Protein AF-A0A847KIH3-F1 (afdb_monomer)

Radius of gyration: 22.77 Å; Cα contacts (8 Å, |Δi|>4): 62; chains: 1; bounding box: 33×33×87 Å

pLDDT: mean 81.12, std 15.45, range [47.38, 96.12]

Secondary structure (DSSP, 8-state):
--------------TT-TTHHHHHHH-TTTHHHHHHHHHHHHHHHHHHHHHH---HHHHHHHHHHHHTT---SSS---SHHHHHHHHHHHHHHHHHHHHHHHHHHHHHHHTT--

Structure (mmCIF, N/CA/C/O backbone):
data_AF-A0A847KIH3-F1
#
_entry.id   AF-A0A847KIH3-F1
#
loop_
_atom_site.group_PDB
_atom_site.id
_atom_site.type_symbol
_atom_site.label_atom_id
_atom_site.label_alt_id
_atom_site.label_comp_id
_atom_site.label_asym_id
_atom_site.label_entity_id
_atom_site.label_seq_id
_atom_site.pdbx_PDB_ins_code
_atom_site.Cartn_x
_atom_site.Cartn_y
_atom_site.Cartn_z
_atom_site.occupancy
_atom_site.B_iso_or_equiv
_atom_site.auth_seq_id
_atom_site.auth_comp_id
_atom_site.auth_asym_id
_atom_site.auth_atom_id
_atom_site.pdbx_PDB_model_num
ATOM 1 N N . MET A 1 1 ? 10.500 23.845 -68.068 1.00 47.38 1 MET A N 1
ATOM 2 C CA . MET A 1 1 ? 11.289 22.623 -67.798 1.00 47.38 1 MET A CA 1
ATOM 3 C C . MET A 1 1 ? 12.354 23.032 -66.785 1.00 47.38 1 MET A C 1
ATOM 5 O O . MET A 1 1 ? 13.137 23.892 -67.136 1.00 47.38 1 MET A O 1
ATOM 9 N N . THR A 1 2 ? 12.401 22.653 -65.510 1.00 56.56 2 THR A N 1
ATOM 10 C CA . THR A 1 2 ? 11.742 21.626 -64.689 1.00 56.56 2 THR A CA 1
ATOM 11 C C . THR A 1 2 ? 11.864 22.085 -63.228 1.00 56.56 2 THR A C 1
ATOM 13 O O . THR A 1 2 ? 12.970 22.379 -62.787 1.00 56.56 2 THR A O 1
ATOM 16 N N . ASN A 1 3 ? 10.755 22.157 -62.489 1.00 55.97 3 ASN A N 1
ATOM 17 C CA . ASN A 1 3 ? 10.773 22.285 -61.030 1.00 55.97 3 ASN A CA 1
A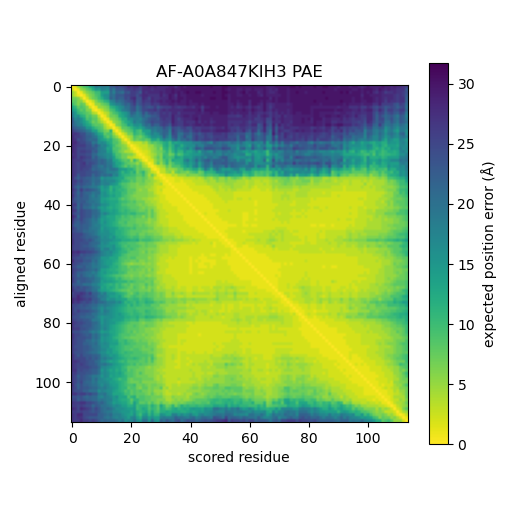TOM 18 C C . ASN A 1 3 ? 11.078 20.892 -60.450 1.00 55.97 3 ASN A C 1
ATOM 20 O O . ASN A 1 3 ? 10.246 20.000 -60.639 1.00 55.97 3 ASN A O 1
ATOM 24 N N . PRO A 1 4 ? 12.231 20.651 -59.799 1.00 57.25 4 PRO A N 1
ATOM 25 C CA . PRO A 1 4 ? 12.435 19.420 -59.071 1.00 57.25 4 PRO A CA 1
ATOM 26 C C . PRO A 1 4 ? 11.782 19.598 -57.704 1.00 57.25 4 PRO A C 1
ATOM 28 O O . PRO A 1 4 ? 12.327 20.224 -56.796 1.00 57.25 4 PRO A O 1
ATOM 31 N N . SER A 1 5 ? 10.591 19.025 -57.580 1.00 62.41 5 SER A N 1
ATOM 32 C CA . SER A 1 5 ? 9.958 18.686 -56.315 1.00 62.41 5 SER A CA 1
ATOM 33 C C . SER A 1 5 ? 10.925 17.854 -55.469 1.00 62.41 5 SER A C 1
ATOM 35 O O . SER A 1 5 ? 10.943 16.624 -55.550 1.00 62.41 5 SER A O 1
ATOM 37 N N . ALA A 1 6 ? 11.739 18.523 -54.657 1.00 63.31 6 ALA A N 1
ATOM 38 C CA . ALA A 1 6 ? 12.417 17.900 -53.537 1.00 63.31 6 ALA A CA 1
ATOM 39 C C . ALA A 1 6 ? 11.327 17.553 -52.521 1.00 63.31 6 ALA A C 1
ATOM 41 O O . ALA A 1 6 ? 10.882 18.392 -51.738 1.00 63.31 6 ALA A O 1
ATOM 42 N N . GLY A 1 7 ? 10.819 16.325 -52.628 1.00 58.84 7 GLY A N 1
ATOM 43 C CA . GLY A 1 7 ? 9.879 15.763 -51.678 1.00 58.84 7 GLY A CA 1
ATOM 44 C C . GLY A 1 7 ? 10.468 15.888 -50.284 1.00 58.84 7 GLY A C 1
ATOM 45 O O . GLY A 1 7 ? 11.464 15.243 -49.963 1.00 58.84 7 GLY A O 1
ATOM 46 N N . VAL A 1 8 ? 9.855 16.741 -49.466 1.00 66.44 8 VAL A N 1
ATOM 47 C CA . VAL A 1 8 ? 10.067 16.740 -48.022 1.00 66.44 8 VAL A CA 1
ATOM 48 C C . VAL A 1 8 ? 9.809 15.304 -47.569 1.00 66.44 8 VAL A C 1
ATOM 50 O O . VAL A 1 8 ? 8.702 14.803 -47.804 1.00 66.44 8 VAL A O 1
ATOM 53 N N . PRO A 1 9 ? 10.784 14.597 -46.972 1.00 52.59 9 PRO A N 1
ATOM 54 C CA . PRO A 1 9 ? 10.504 13.277 -46.448 1.00 52.59 9 PRO A CA 1
ATOM 55 C C . PRO A 1 9 ? 9.422 13.448 -45.385 1.00 52.59 9 PRO A C 1
ATOM 57 O O . PRO A 1 9 ? 9.604 14.162 -44.398 1.00 52.59 9 PRO A O 1
ATOM 60 N N . ALA A 1 10 ? 8.266 12.826 -45.621 1.00 61.25 10 ALA A N 1
ATOM 61 C CA . ALA A 1 10 ? 7.200 12.731 -44.645 1.00 61.25 10 ALA A CA 1
ATOM 62 C C . ALA A 1 10 ? 7.747 11.935 -43.459 1.00 61.25 10 ALA A C 1
ATOM 64 O O . ALA A 1 10 ? 7.719 10.704 -43.437 1.00 61.25 10 ALA A O 1
ATOM 65 N N . GLN A 1 11 ? 8.306 12.660 -42.494 1.00 64.81 11 GLN A N 1
ATOM 66 C CA . GLN A 1 11 ? 8.753 12.139 -41.220 1.00 64.81 11 GLN A CA 1
ATOM 67 C C . GLN A 1 11 ? 7.522 11.545 -40.538 1.00 64.81 11 GLN A C 1
ATOM 69 O O . GLN A 1 11 ? 6.726 12.257 -39.922 1.00 64.81 11 G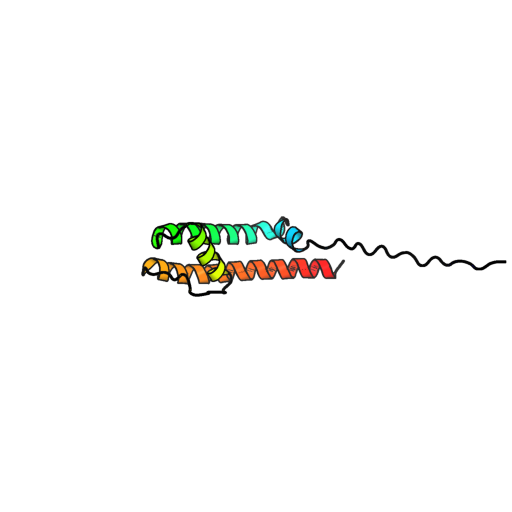LN A O 1
ATOM 74 N N . ARG A 1 12 ? 7.331 10.231 -40.713 1.00 58.44 12 ARG A N 1
ATOM 75 C CA . ARG A 1 12 ? 6.313 9.433 -40.030 1.00 58.44 12 ARG A CA 1
ATOM 76 C C . ARG A 1 12 ? 6.621 9.481 -38.541 1.00 58.44 12 ARG A C 1
ATOM 78 O O . ARG A 1 12 ? 7.295 8.616 -37.992 1.00 58.44 12 ARG A O 1
ATOM 85 N N . ARG A 1 13 ? 6.131 10.525 -37.878 1.00 55.59 13 ARG A N 1
ATOM 86 C CA . ARG A 1 13 ? 6.006 10.572 -36.427 1.00 55.59 13 ARG A CA 1
ATOM 87 C C . ARG A 1 13 ? 5.113 9.396 -36.053 1.00 55.59 13 ARG A C 1
ATOM 89 O O . ARG A 1 13 ? 3.917 9.462 -36.305 1.00 55.59 13 ARG A O 1
ATOM 96 N N . HIS A 1 14 ? 5.683 8.313 -35.524 1.00 54.03 14 HIS A N 1
ATOM 97 C CA . HIS A 1 14 ? 4.897 7.236 -34.926 1.00 54.03 14 HIS A CA 1
ATOM 98 C C . HIS A 1 14 ? 4.136 7.835 -33.729 1.00 54.03 14 HIS A C 1
ATOM 100 O O . HIS A 1 14 ? 4.751 8.095 -32.694 1.00 54.03 14 HIS A O 1
ATOM 106 N N . PRO A 1 15 ? 2.814 8.079 -33.824 1.00 52.31 15 PRO A N 1
ATOM 107 C CA . PRO A 1 15 ? 2.063 8.794 -32.791 1.00 52.31 15 PRO A CA 1
ATOM 108 C C . PRO A 1 15 ? 1.681 7.888 -31.606 1.00 52.31 15 PRO A C 1
ATOM 110 O O . PRO A 1 15 ? 0.976 8.312 -30.694 1.00 52.31 15 PRO A O 1
ATOM 113 N N . LEU A 1 16 ? 2.121 6.624 -31.620 1.00 58.09 16 LEU A N 1
ATOM 114 C CA . LEU A 1 16 ? 1.586 5.545 -30.788 1.00 58.09 16 LEU A CA 1
ATOM 115 C C . LEU A 1 16 ? 2.596 4.981 -29.776 1.00 58.09 16 LEU A C 1
ATOM 117 O O . LEU A 1 16 ? 2.444 3.859 -29.312 1.00 58.09 16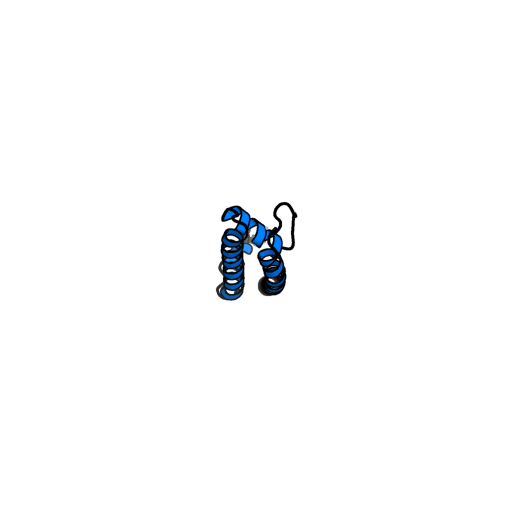 LEU A O 1
ATOM 121 N N . ARG A 1 17 ? 3.578 5.780 -29.339 1.00 54.34 17 ARG A N 1
ATOM 122 C CA . ARG A 1 17 ? 4.438 5.502 -28.162 1.00 54.34 17 ARG A CA 1
ATOM 123 C C . ARG A 1 17 ? 3.670 5.646 -26.824 1.00 54.34 17 ARG A C 1
ATOM 125 O O . ARG A 1 17 ? 4.214 6.082 -25.814 1.00 54.34 17 ARG A O 1
ATOM 132 N N . ARG A 1 18 ? 2.356 5.390 -26.827 1.00 55.59 18 ARG A N 1
ATOM 133 C CA . ARG A 1 18 ? 1.404 5.953 -25.853 1.00 55.59 18 ARG A CA 1
ATOM 134 C C . ARG A 1 18 ? 1.097 5.069 -24.645 1.00 55.59 18 ARG A C 1
ATOM 136 O O . ARG A 1 18 ? 0.271 5.464 -23.833 1.00 55.59 18 ARG A O 1
ATOM 143 N N . LEU A 1 19 ? 1.762 3.929 -24.472 1.00 61.44 19 LEU A N 1
ATOM 144 C CA . LEU A 1 19 ? 1.558 3.095 -23.284 1.00 61.44 19 LEU A CA 1
ATOM 145 C C . LEU A 1 19 ? 2.861 2.647 -22.615 1.00 61.44 19 LEU A C 1
ATOM 147 O O . LEU A 1 19 ? 3.018 1.515 -22.181 1.00 61.44 19 LEU A O 1
ATOM 151 N N . PHE A 1 20 ? 3.747 3.621 -22.418 1.00 60.09 20 PHE A N 1
ATOM 152 C CA . PHE A 1 20 ? 4.952 3.536 -21.587 1.00 60.09 20 PHE A CA 1
ATOM 153 C C . PHE A 1 20 ? 4.695 2.921 -20.189 1.00 60.09 20 PHE A C 1
ATOM 155 O O . PHE A 1 20 ? 5.536 2.223 -19.637 1.00 60.09 20 PHE A O 1
ATOM 162 N N . LEU A 1 21 ? 3.499 3.148 -19.625 1.00 59.84 21 LEU A N 1
ATOM 163 C CA . LEU A 1 21 ? 3.039 2.543 -18.368 1.00 59.84 21 LEU A CA 1
ATOM 164 C C . LEU A 1 21 ? 2.819 1.024 -18.471 1.00 59.84 21 LEU A C 1
ATOM 166 O O . LEU A 1 21 ? 3.149 0.312 -17.527 1.00 59.84 21 LEU A O 1
ATOM 170 N N . LEU A 1 22 ? 2.292 0.519 -19.595 1.00 56.12 22 LEU A N 1
ATOM 171 C CA . LEU A 1 22 ? 2.141 -0.926 -19.795 1.00 56.12 22 LEU A CA 1
ATOM 172 C C . LEU A 1 22 ? 3.465 -1.607 -20.115 1.00 56.12 22 LEU A C 1
ATOM 174 O O . LEU A 1 22 ? 3.613 -2.761 -19.734 1.00 56.12 22 LEU A O 1
ATOM 178 N N . ASP A 1 23 ? 4.422 -0.917 -20.737 1.00 60.12 23 ASP A N 1
ATOM 179 C CA . ASP A 1 23 ? 5.769 -1.466 -20.915 1.00 60.12 23 ASP A CA 1
ATOM 180 C C . ASP A 1 23 ? 6.461 -1.651 -19.557 1.00 60.12 23 ASP A C 1
ATOM 182 O O . ASP A 1 23 ? 6.959 -2.735 -19.284 1.00 60.12 23 ASP A O 1
ATOM 186 N N . VAL A 1 24 ? 6.358 -0.683 -18.634 1.00 59.72 24 VAL A N 1
ATOM 187 C CA . VAL A 1 24 ? 6.863 -0.816 -17.247 1.00 59.72 24 VAL A CA 1
ATOM 188 C C . VAL A 1 24 ? 6.157 -1.937 -16.470 1.00 59.72 24 VAL A C 1
ATOM 190 O O . VAL A 1 24 ? 6.806 -2.664 -15.718 1.00 59.72 24 VAL A O 1
ATOM 193 N N . LEU A 1 25 ? 4.840 -2.100 -16.647 1.00 63.88 25 LEU A N 1
ATOM 194 C CA . LEU A 1 25 ? 4.051 -3.183 -16.036 1.00 63.88 25 LEU A CA 1
ATOM 195 C C . LEU A 1 25 ? 4.314 -4.563 -16.672 1.00 63.88 25 LEU A C 1
ATOM 197 O O . LEU A 1 25 ? 4.056 -5.582 -16.033 1.00 63.88 25 LEU A O 1
ATOM 201 N N . ARG A 1 26 ? 4.793 -4.617 -17.922 1.00 64.56 26 ARG A N 1
ATOM 202 C CA . ARG A 1 26 ? 5.016 -5.854 -18.693 1.00 64.56 26 ARG A CA 1
ATOM 203 C C . ARG A 1 26 ? 6.488 -6.269 -18.767 1.00 64.56 26 ARG A C 1
ATOM 205 O O . ARG A 1 26 ? 6.763 -7.405 -19.166 1.00 64.56 26 ARG A O 1
ATOM 212 N N . ASP A 1 27 ? 7.409 -5.404 -18.356 1.00 64.19 27 ASP A N 1
ATOM 213 C CA . ASP A 1 27 ? 8.841 -5.669 -18.416 1.00 64.19 27 ASP A CA 1
ATOM 214 C C . ASP A 1 27 ? 9.262 -6.831 -17.503 1.00 64.19 27 ASP A C 1
ATOM 216 O O . ASP A 1 27 ? 8.756 -7.015 -16.393 1.00 64.19 27 ASP A O 1
ATOM 220 N N . ARG A 1 28 ? 10.199 -7.664 -17.965 1.00 61.09 28 ARG A N 1
ATOM 221 C CA . ARG A 1 28 ? 10.666 -8.843 -17.206 1.00 61.09 28 ARG A CA 1
ATOM 222 C C . ARG A 1 28 ? 11.590 -8.441 -16.053 1.00 61.09 28 ARG A C 1
ATOM 224 O O .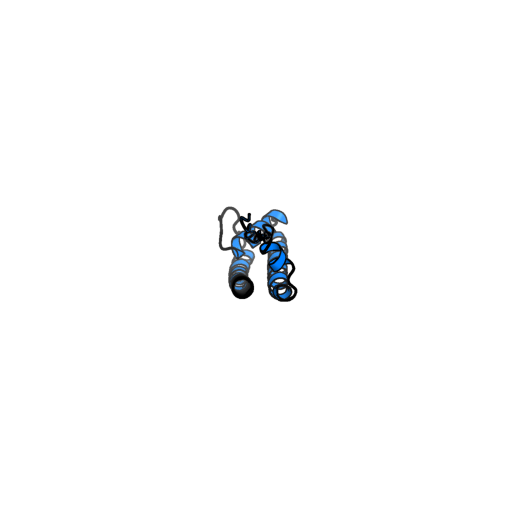 ARG A 1 28 ? 11.639 -9.139 -15.044 1.00 61.09 28 ARG A O 1
ATOM 231 N N . GLU A 1 29 ? 12.249 -7.300 -16.207 1.00 69.44 29 GLU A N 1
ATOM 232 C CA . GLU A 1 29 ? 13.157 -6.653 -15.255 1.00 69.44 29 GLU A CA 1
ATOM 233 C C . GLU A 1 29 ? 12.432 -5.941 -14.098 1.00 69.44 29 GLU A C 1
ATOM 235 O O . GLU A 1 29 ? 12.991 -5.796 -13.011 1.00 69.44 29 GLU A O 1
ATOM 240 N N . SER A 1 30 ? 11.182 -5.501 -14.291 1.00 68.06 30 SER A N 1
ATOM 241 C CA . SER A 1 30 ? 10.380 -4.840 -13.246 1.00 68.06 30 SER A CA 1
ATOM 242 C C . SER A 1 30 ? 9.611 -5.831 -12.363 1.00 68.06 30 SER A C 1
ATO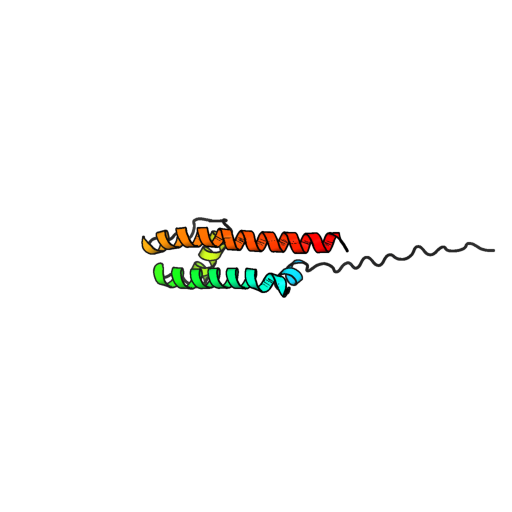M 244 O O . SER A 1 30 ? 9.160 -5.470 -11.272 1.00 68.06 30 SER A O 1
ATOM 246 N N . ARG A 1 31 ? 9.525 -7.102 -12.786 1.00 74.75 31 ARG A N 1
ATOM 247 C CA . ARG A 1 31 ? 8.851 -8.196 -12.069 1.00 74.75 31 ARG A CA 1
ATOM 248 C C . ARG A 1 31 ? 9.197 -8.290 -10.584 1.00 74.75 31 ARG A C 1
ATOM 250 O O . ARG A 1 31 ? 8.241 -8.323 -9.823 1.00 74.75 31 ARG A O 1
ATOM 257 N N . PRO A 1 32 ? 10.468 -8.304 -10.133 1.00 81.69 32 PRO A N 1
ATOM 258 C CA . PRO A 1 32 ? 10.772 -8.472 -8.710 1.00 81.69 32 PRO A CA 1
ATOM 259 C C . PRO A 1 32 ? 10.209 -7.338 -7.839 1.00 81.69 32 PRO A C 1
ATOM 261 O O . PRO A 1 32 ? 9.652 -7.600 -6.772 1.00 81.69 32 PRO A O 1
ATOM 264 N N . ALA A 1 33 ? 10.279 -6.090 -8.314 1.00 83.44 33 ALA A N 1
ATOM 265 C CA . ALA A 1 33 ? 9.723 -4.938 -7.606 1.00 83.44 33 ALA A CA 1
ATOM 266 C C . ALA A 1 33 ? 8.187 -4.994 -7.562 1.00 83.44 33 ALA A C 1
ATOM 268 O O . ALA A 1 33 ? 7.589 -4.786 -6.507 1.00 83.44 33 ALA A O 1
ATOM 269 N N . LEU A 1 34 ? 7.544 -5.349 -8.681 1.00 85.19 34 LEU A N 1
ATOM 270 C CA . LEU A 1 34 ? 6.090 -5.524 -8.734 1.00 85.19 34 LEU A CA 1
ATOM 271 C C . LEU A 1 34 ? 5.617 -6.696 -7.872 1.00 85.19 34 LEU A C 1
ATOM 273 O O . LEU A 1 34 ? 4.600 -6.574 -7.197 1.00 85.19 34 LEU A O 1
ATOM 277 N N . THR A 1 35 ? 6.337 -7.819 -7.868 1.00 88.06 35 THR A N 1
ATOM 278 C CA . THR A 1 35 ? 5.992 -8.973 -7.032 1.00 88.06 35 THR A CA 1
ATOM 279 C C . THR A 1 35 ? 6.138 -8.638 -5.561 1.00 88.06 35 THR A C 1
ATOM 281 O O . THR A 1 35 ? 5.260 -8.998 -4.786 1.00 88.06 35 THR A O 1
ATOM 284 N N . TRP A 1 36 ? 7.186 -7.905 -5.173 1.00 90.62 36 TRP A N 1
ATOM 285 C CA . TRP A 1 36 ? 7.332 -7.438 -3.798 1.00 90.62 36 TRP A CA 1
ATOM 286 C C . TRP A 1 36 ? 6.165 -6.524 -3.42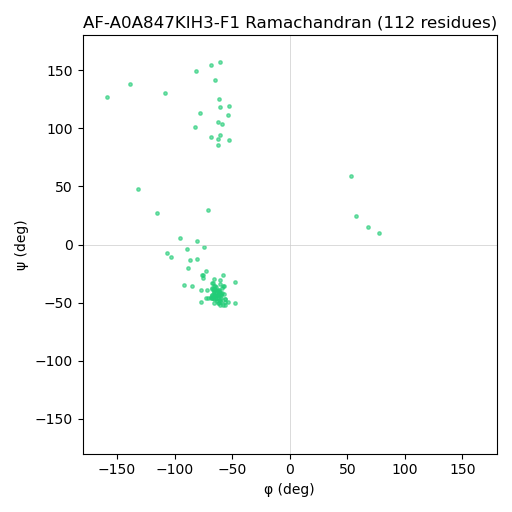5 1.00 90.62 36 TRP A C 1
ATOM 288 O O . TRP A 1 36 ? 5.492 -6.775 -2.431 1.00 90.62 36 TRP A O 1
ATOM 298 N N . ALA A 1 37 ? 5.862 -5.521 -4.253 1.00 90.81 37 ALA A N 1
ATOM 299 C CA . ALA A 1 37 ? 4.740 -4.616 -4.018 1.00 90.81 37 ALA A CA 1
ATOM 300 C C . ALA A 1 37 ? 3.408 -5.368 -3.876 1.00 90.81 37 ALA A C 1
ATOM 302 O O . ALA A 1 37 ? 2.662 -5.130 -2.928 1.00 90.81 37 ALA A O 1
ATOM 303 N N . ALA A 1 38 ? 3.127 -6.307 -4.782 1.00 91.75 38 ALA A N 1
ATOM 304 C CA . ALA A 1 38 ? 1.914 -7.115 -4.755 1.00 91.75 38 ALA A CA 1
ATOM 305 C C . ALA A 1 38 ? 1.838 -7.987 -3.496 1.00 91.75 38 ALA A C 1
ATOM 307 O O . ALA A 1 38 ? 0.790 -8.038 -2.859 1.00 91.75 38 ALA A O 1
ATOM 308 N N . VAL A 1 39 ? 2.940 -8.629 -3.100 1.00 93.81 39 VAL A N 1
ATOM 309 C CA . VAL A 1 39 ? 3.006 -9.425 -1.866 1.00 93.81 39 VAL A CA 1
ATOM 310 C C . VAL A 1 39 ? 2.760 -8.545 -0.644 1.00 93.81 39 VAL A C 1
ATOM 312 O O . VAL A 1 39 ? 1.932 -8.902 0.187 1.00 93.81 39 VAL A O 1
ATOM 315 N N . THR A 1 40 ? 3.398 -7.375 -0.551 1.00 93.31 40 THR A N 1
ATOM 316 C CA . THR A 1 40 ? 3.176 -6.431 0.553 1.00 93.31 40 THR A CA 1
ATOM 317 C C . THR A 1 40 ? 1.724 -5.943 0.593 1.00 93.31 40 THR A C 1
ATOM 319 O O . THR A 1 40 ? 1.134 -5.863 1.668 1.00 93.31 40 THR A O 1
ATOM 322 N N . LEU A 1 41 ? 1.099 -5.660 -0.552 1.00 94.56 41 LEU A N 1
ATOM 323 C CA . LEU A 1 41 ? -0.307 -5.239 -0.608 1.00 94.56 41 LEU A CA 1
ATOM 324 C C . LEU A 1 41 ? -1.271 -6.356 -0.203 1.00 94.56 41 LEU A C 1
ATOM 326 O O . LEU A 1 41 ? -2.170 -6.120 0.599 1.00 94.56 41 LEU A O 1
ATOM 330 N N . LEU A 1 42 ? -1.075 -7.572 -0.712 1.00 95.06 42 LEU A N 1
ATOM 331 C CA . LEU A 1 42 ? -1.909 -8.723 -0.357 1.00 95.06 42 LEU A CA 1
ATOM 332 C C . LEU A 1 42 ? -1.737 -9.109 1.113 1.00 95.06 42 LEU A C 1
ATOM 334 O O . LEU A 1 42 ? -2.715 -9.427 1.785 1.00 95.06 42 LEU A O 1
ATOM 338 N N . PHE A 1 43 ? -0.510 -9.041 1.628 1.00 95.25 43 PHE A N 1
ATOM 339 C CA . PHE A 1 43 ? -0.230 -9.291 3.035 1.00 95.25 43 PHE A CA 1
ATOM 340 C C . PHE A 1 43 ? -0.903 -8.249 3.933 1.00 95.25 43 PHE A C 1
ATOM 342 O O . PHE A 1 43 ? -1.590 -8.625 4.879 1.00 95.25 43 PHE A O 1
ATOM 349 N N . GLY A 1 44 ? -0.790 -6.960 3.594 1.00 94.00 44 GLY A N 1
ATOM 350 C CA . GLY A 1 44 ? -1.518 -5.886 4.276 1.00 94.00 44 GLY A CA 1
ATOM 351 C C . GLY A 1 44 ? -3.029 -6.118 4.248 1.00 94.00 44 GLY A C 1
ATOM 352 O O . GLY A 1 44 ? -3.663 -6.132 5.299 1.00 94.00 44 GLY A O 1
ATOM 353 N N . MET A 1 45 ? -3.595 -6.408 3.073 1.00 95.75 45 MET A N 1
ATOM 354 C CA . MET A 1 45 ? -5.023 -6.690 2.896 1.00 95.75 45 MET A CA 1
ATOM 355 C C . MET A 1 45 ? -5.517 -7.804 3.828 1.00 95.75 45 MET A C 1
ATOM 357 O O . MET A 1 45 ? -6.522 -7.627 4.512 1.00 95.75 45 MET A O 1
ATOM 361 N N . VAL A 1 46 ? -4.817 -8.941 3.874 1.00 96.12 46 VAL A N 1
ATOM 362 C CA . VAL A 1 46 ? -5.205 -10.072 4.731 1.00 96.12 46 VAL A CA 1
ATOM 363 C C . VAL A 1 46 ? -5.073 -9.703 6.206 1.00 96.12 46 VAL A C 1
ATOM 365 O O . VAL A 1 46 ? -5.995 -9.952 6.977 1.00 96.12 46 VAL A O 1
ATOM 368 N N . VAL A 1 47 ? -3.965 -9.077 6.611 1.00 95.25 47 VAL A N 1
ATOM 369 C CA . VAL A 1 47 ? -3.737 -8.715 8.017 1.00 95.25 47 VAL A CA 1
ATOM 370 C C . VAL A 1 47 ? -4.772 -7.703 8.508 1.00 95.25 47 VAL A C 1
ATOM 372 O O . VAL A 1 47 ? -5.348 -7.910 9.572 1.00 95.25 47 VAL A O 1
ATOM 375 N N . TYR A 1 48 ? -5.060 -6.645 7.748 1.00 95.00 48 TYR A N 1
ATOM 376 C CA . TYR A 1 48 ? -6.058 -5.648 8.147 1.00 95.00 48 TYR A CA 1
ATOM 377 C C . TYR A 1 48 ? -7.477 -6.217 8.155 1.00 95.00 48 TYR A C 1
ATOM 379 O O . TYR A 1 48 ? -8.229 -5.934 9.086 1.00 95.00 48 TYR A O 1
ATOM 387 N N . SER A 1 49 ? -7.820 -7.089 7.203 1.00 95.25 49 SER A N 1
ATOM 388 C CA . SER A 1 49 ? -9.127 -7.752 7.209 1.00 95.25 49 SER A CA 1
ATOM 389 C C . SER A 1 49 ? -9.298 -8.660 8.433 1.00 95.25 49 SER A C 1
ATOM 391 O O . SER A 1 49 ? -10.373 -8.693 9.026 1.00 95.25 49 SER A O 1
ATOM 393 N N . LEU A 1 50 ? -8.231 -9.337 8.875 1.00 94.62 50 LEU A N 1
ATOM 394 C CA . LEU A 1 50 ? -8.260 -10.194 10.066 1.00 94.62 50 LEU A CA 1
ATOM 395 C C . LEU A 1 50 ? -8.219 -9.413 11.388 1.00 94.62 50 LEU A C 1
ATOM 397 O O . LEU A 1 50 ? -8.882 -9.811 12.341 1.00 94.62 50 LEU A O 1
ATOM 401 N N . LEU A 1 51 ? -7.427 -8.340 11.475 1.00 94.19 51 LEU A N 1
ATOM 402 C CA . LEU A 1 51 ? -7.224 -7.594 12.724 1.00 94.19 51 LEU A CA 1
ATOM 403 C C . LEU A 1 51 ? -8.295 -6.535 12.988 1.00 94.19 51 LEU A C 1
ATOM 405 O O . LEU A 1 51 ? -8.644 -6.310 14.142 1.00 94.19 51 LEU A O 1
ATOM 409 N N . GLU A 1 52 ? -8.791 -5.872 11.944 1.00 92.56 52 GLU A N 1
ATOM 410 C CA . GLU A 1 52 ? -9.781 -4.791 12.063 1.00 92.56 52 GLU A CA 1
ATOM 411 C C . GLU A 1 52 ? -11.181 -5.222 11.599 1.00 92.56 52 GLU A C 1
ATOM 413 O O . GLU A 1 52 ? -12.142 -4.474 11.763 1.00 92.56 52 GLU A O 1
ATOM 418 N N . GLY A 1 53 ? -11.325 -6.419 11.017 1.00 92.69 53 GLY A N 1
ATOM 419 C CA . GLY A 1 53 ? -12.611 -6.906 10.508 1.00 92.69 53 GLY A CA 1
ATOM 420 C C . GLY A 1 53 ? -13.120 -6.133 9.288 1.00 92.69 53 GLY A C 1
ATOM 421 O O . GLY A 1 53 ? -14.299 -6.219 8.947 1.00 92.69 53 GLY A O 1
ATOM 422 N N . TRP A 1 54 ? -12.253 -5.355 8.637 1.00 94.38 54 TRP A N 1
ATOM 423 C CA . TRP A 1 54 ? -12.595 -4.595 7.441 1.00 94.38 54 TRP A CA 1
ATOM 424 C C . TRP A 1 54 ? -12.853 -5.514 6.248 1.00 94.38 54 TRP A C 1
ATOM 426 O O . TRP A 1 54 ? -12.303 -6.620 6.144 1.00 94.38 54 TRP A O 1
ATOM 436 N N . SER A 1 55 ? -13.660 -5.030 5.299 1.00 96.12 55 SER A N 1
ATOM 437 C CA . SER A 1 55 ? -13.835 -5.728 4.029 1.00 96.12 55 SER A CA 1
ATOM 438 C C . SER A 1 55 ? -12.490 -5.843 3.298 1.00 96.12 55 SER A C 1
ATOM 440 O O . SER A 1 55 ? -11.563 -5.060 3.530 1.00 96.12 55 SER A O 1
ATOM 442 N N . LEU A 1 56 ? -12.359 -6.818 2.395 1.00 94.44 56 LEU A N 1
ATOM 443 C CA . LEU A 1 56 ? -11.128 -6.978 1.609 1.00 94.44 56 LEU A CA 1
ATOM 444 C C . LEU A 1 56 ? -10.806 -5.715 0.797 1.00 94.44 56 LEU A C 1
ATOM 446 O O . LEU A 1 56 ? -9.639 -5.355 0.663 1.00 94.44 56 LEU A O 1
ATOM 450 N N . LEU A 1 57 ? -11.837 -5.026 0.297 1.00 95.19 57 LEU A N 1
ATOM 451 C CA . LEU A 1 57 ? -11.685 -3.777 -0.444 1.00 95.19 57 LEU A CA 1
ATOM 452 C C . LEU A 1 57 ? -11.195 -2.639 0.450 1.00 95.19 57 LEU A C 1
ATOM 454 O O . LEU A 1 57 ? -10.246 -1.963 0.067 1.00 95.19 57 LEU A O 1
ATOM 458 N N . ASP A 1 58 ? -11.767 -2.472 1.641 1.00 95.69 58 ASP A N 1
ATOM 459 C CA . ASP A 1 58 ? -11.348 -1.433 2.595 1.00 95.69 58 ASP A CA 1
ATOM 460 C C . ASP A 1 58 ? -9.925 -1.689 3.107 1.00 95.69 58 ASP A C 1
ATOM 462 O O . ASP A 1 58 ? -9.110 -0.775 3.215 1.00 95.69 58 ASP A O 1
ATOM 466 N N . SER A 1 59 ? -9.589 -2.959 3.343 1.00 96.06 59 SER A N 1
ATOM 467 C CA . SER A 1 59 ? -8.252 -3.389 3.767 1.00 96.06 59 SER A CA 1
ATOM 468 C C . SER A 1 59 ? -7.204 -3.139 2.683 1.00 96.06 59 SER A C 1
ATOM 470 O O . SER A 1 59 ? -6.100 -2.661 2.968 1.00 96.06 59 SER A O 1
ATOM 472 N N . LEU A 1 60 ? -7.541 -3.446 1.426 1.00 95.88 60 LEU A N 1
ATOM 473 C CA . LEU A 1 60 ? -6.692 -3.154 0.276 1.00 95.88 60 LEU A CA 1
ATOM 474 C C . 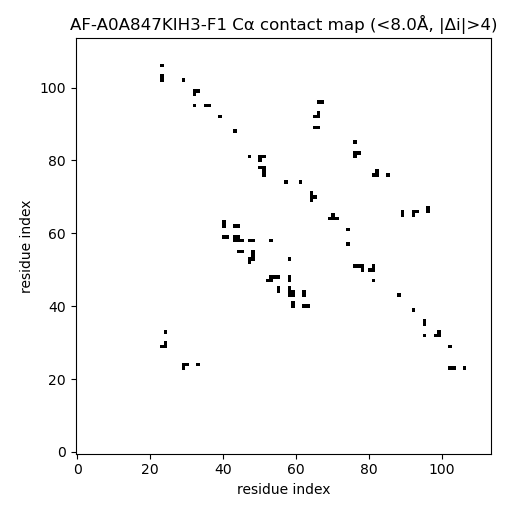LEU A 1 60 ? -6.551 -1.644 0.076 1.00 95.88 60 LEU A C 1
ATOM 476 O O . LEU A 1 60 ? -5.442 -1.161 -0.138 1.00 95.88 60 LEU A O 1
ATOM 480 N N . TYR A 1 61 ? -7.649 -0.900 0.182 1.00 95.50 61 TYR A N 1
ATOM 481 C CA . TYR A 1 61 ? -7.659 0.553 0.087 1.00 95.50 61 TYR A CA 1
ATOM 482 C C . TYR A 1 61 ? -6.741 1.179 1.142 1.00 95.50 61 TYR A C 1
ATOM 484 O O . TYR A 1 61 ? -5.814 1.898 0.766 1.00 95.50 61 TYR A O 1
ATOM 492 N N . PHE A 1 62 ? -6.897 0.821 2.422 1.00 95.75 62 PHE A N 1
ATOM 493 C CA . PHE A 1 62 ? -6.033 1.299 3.504 1.00 95.75 62 PHE A CA 1
ATOM 494 C C . PHE A 1 62 ? -4.555 0.965 3.257 1.00 95.75 62 PHE A C 1
ATOM 496 O O . PHE A 1 62 ? -3.677 1.814 3.435 1.00 95.75 62 PHE A O 1
ATOM 503 N N . SER A 1 63 ? -4.272 -0.255 2.792 1.00 95.12 63 SER A N 1
ATOM 504 C CA . SER A 1 63 ? -2.915 -0.697 2.454 1.00 95.12 63 SER A CA 1
ATOM 505 C C . SER A 1 63 ? -2.300 0.159 1.342 1.00 95.12 63 SER A C 1
ATOM 507 O O . SER A 1 63 ? -1.169 0.629 1.474 1.00 95.12 63 SER A O 1
ATOM 509 N N . VAL A 1 64 ? -3.053 0.414 0.267 1.00 94.44 64 VAL A N 1
ATOM 510 C CA . VAL A 1 64 ? -2.609 1.215 -0.882 1.00 94.44 64 VAL A CA 1
ATOM 511 C C . VAL A 1 64 ? -2.374 2.669 -0.492 1.00 94.44 64 VAL A C 1
ATOM 513 O O . VAL A 1 64 ? -1.303 3.194 -0.788 1.00 94.44 64 VAL A O 1
ATOM 516 N N . ILE A 1 65 ? -3.325 3.330 0.176 1.00 94.31 65 ILE A N 1
ATOM 517 C CA . ILE A 1 65 ? -3.173 4.749 0.546 1.00 94.31 65 ILE A CA 1
ATOM 518 C C . ILE A 1 65 ? -2.038 4.952 1.553 1.00 94.31 65 ILE A C 1
ATOM 520 O O . ILE A 1 65 ? -1.390 5.999 1.531 1.00 94.31 65 ILE A O 1
ATOM 524 N N . SER A 1 66 ? -1.768 3.951 2.397 1.00 93.69 66 SER A N 1
ATOM 525 C CA . SER A 1 66 ? -0.654 3.962 3.348 1.00 93.69 66 SER A CA 1
ATOM 526 C C . SER A 1 66 ? 0.692 3.780 2.640 1.00 93.69 66 SER A C 1
ATOM 528 O O . SER A 1 66 ? 1.612 4.558 2.883 1.00 93.69 66 SER A O 1
ATOM 530 N N . LEU A 1 67 ? 0.808 2.823 1.706 1.00 91.69 67 LEU A N 1
ATOM 531 C CA . LEU A 1 67 ? 2.024 2.627 0.894 1.00 91.69 67 LEU A CA 1
ATOM 532 C C . LEU A 1 67 ? 2.309 3.807 -0.033 1.00 91.69 67 LEU A C 1
ATOM 534 O O . LEU A 1 67 ? 3.461 4.187 -0.224 1.00 91.69 67 LEU A O 1
ATOM 538 N N . ALA A 1 68 ? 1.259 4.383 -0.613 1.00 90.38 68 ALA A N 1
ATOM 539 C CA . ALA A 1 68 ? 1.353 5.563 -1.458 1.00 90.38 68 ALA A CA 1
ATOM 540 C C . ALA A 1 68 ? 1.592 6.847 -0.648 1.00 90.38 68 ALA A C 1
ATOM 542 O O . ALA A 1 68 ? 1.741 7.913 -1.241 1.00 90.38 68 ALA A O 1
ATOM 543 N N . THR A 1 69 ? 1.636 6.766 0.688 1.00 90.88 69 THR A N 1
ATOM 544 C CA . THR A 1 69 ? 1.800 7.903 1.610 1.00 90.88 69 THR A CA 1
ATOM 545 C C . THR A 1 69 ? 0.728 8.989 1.451 1.00 90.88 69 THR A C 1
ATOM 547 O O . THR A 1 69 ? 0.954 10.144 1.794 1.00 90.88 69 THR A O 1
ATOM 550 N N . VAL A 1 70 ? -0.447 8.620 0.930 1.00 93.88 70 VAL A N 1
ATOM 551 C CA . VAL A 1 70 ? -1.592 9.525 0.751 1.00 93.88 70 VAL A CA 1
ATOM 552 C C . VAL A 1 70 ? -2.288 9.759 2.088 1.00 93.88 70 VAL A C 1
ATOM 554 O O . VAL A 1 70 ? -2.513 10.904 2.460 1.00 93.88 70 VAL A O 1
ATOM 557 N N . GLY A 1 71 ? -2.599 8.675 2.812 1.00 90.56 71 GLY A N 1
ATOM 558 C CA . GLY A 1 71 ? -3.076 8.721 4.198 1.00 90.56 71 GLY A CA 1
ATOM 559 C C . GLY A 1 71 ? -4.290 9.624 4.447 1.00 90.56 71 GLY A C 1
ATOM 560 O O . GLY A 1 71 ? -4.208 10.521 5.278 1.00 90.56 71 GLY A O 1
ATOM 561 N N . TYR A 1 72 ? -5.419 9.377 3.770 1.00 91.88 72 TYR A N 1
ATOM 562 C CA . TYR A 1 72 ? -6.640 10.184 3.933 1.00 91.88 72 TYR A CA 1
ATOM 563 C C . TYR A 1 72 ? -7.181 10.233 5.373 1.00 91.88 72 TYR A C 1
ATOM 565 O O . TYR A 1 72 ? -7.828 11.210 5.743 1.00 91.88 72 TYR A O 1
ATOM 573 N N . GLY A 1 73 ? -6.900 9.209 6.186 1.00 90.44 73 GLY A N 1
ATOM 574 C CA . GLY A 1 73 ? -7.292 9.157 7.599 1.00 90.44 73 GLY A CA 1
ATOM 575 C C . GLY A 1 73 ? -8.766 8.815 7.837 1.00 90.44 73 GLY A C 1
ATOM 576 O O . GLY A 1 73 ? -9.240 8.911 8.965 1.00 90.44 73 GLY A O 1
ATOM 577 N N . ASP A 1 74 ? -9.479 8.406 6.793 1.00 92.25 74 ASP A N 1
ATOM 578 C CA . ASP A 1 74 ? -10.852 7.902 6.820 1.00 92.25 74 ASP A CA 1
ATOM 579 C C . ASP A 1 74 ? -10.951 6.501 7.440 1.00 92.25 74 ASP A C 1
ATOM 581 O O . ASP A 1 74 ? -11.858 6.227 8.223 1.00 92.25 74 ASP A O 1
ATOM 585 N N . LEU A 1 75 ? -9.977 5.639 7.148 1.00 92.81 75 LEU A N 1
ATOM 586 C CA . LEU A 1 75 ? -9.756 4.376 7.844 1.00 92.81 75 LEU A CA 1
ATOM 587 C C . LEU A 1 75 ? -8.500 4.485 8.699 1.00 92.81 75 L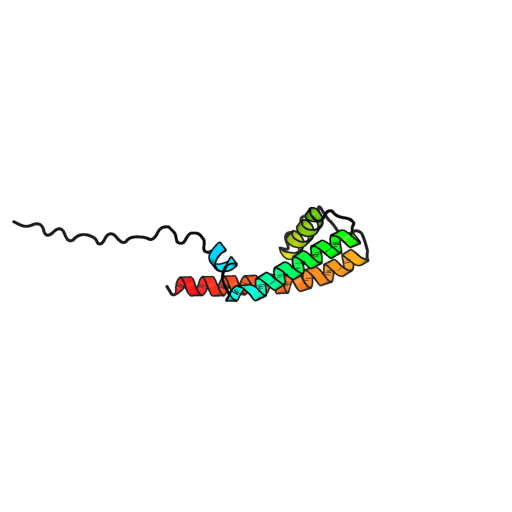EU A C 1
ATOM 589 O O . LEU A 1 75 ? -7.445 4.906 8.224 1.00 92.81 75 LEU A O 1
ATOM 593 N N . THR A 1 76 ? -8.599 4.090 9.968 1.00 92.12 76 THR A N 1
ATOM 594 C CA . THR A 1 76 ? -7.457 4.073 10.885 1.00 92.12 76 THR A CA 1
ATOM 595 C C . THR A 1 76 ? -7.474 2.817 11.755 1.00 92.12 76 THR A C 1
ATOM 597 O O . THR A 1 76 ? -8.539 2.416 12.222 1.00 92.12 76 THR A O 1
ATOM 600 N N . PRO A 1 77 ? -6.311 2.181 11.982 1.00 91.75 77 PRO A N 1
ATOM 601 C CA . PRO A 1 77 ? -6.215 0.996 12.823 1.00 91.75 77 PRO A CA 1
ATOM 602 C C . PRO A 1 77 ? -6.660 1.319 14.252 1.00 91.75 77 PRO A C 1
ATOM 604 O O . PRO A 1 77 ? -6.126 2.234 14.890 1.00 91.75 77 PRO A O 1
ATOM 607 N N . THR A 1 78 ? -7.623 0.565 14.775 1.00 92.50 78 THR A N 1
ATOM 608 C CA . THR A 1 78 ? -8.187 0.785 16.111 1.00 92.50 78 THR A CA 1
ATOM 609 C C . THR A 1 78 ? -7.462 -0.034 17.176 1.00 92.50 78 THR A C 1
ATOM 611 O O . THR A 1 78 ? -7.235 0.461 18.287 1.00 92.50 78 THR A O 1
ATOM 614 N N . THR A 1 79 ? -7.006 -1.239 16.829 1.00 92.56 79 THR A N 1
ATOM 615 C CA . THR A 1 79 ? -6.347 -2.158 17.764 1.00 92.56 79 THR A CA 1
ATOM 616 C C . THR A 1 79 ? -4.868 -1.820 17.981 1.00 92.56 79 THR A C 1
ATOM 618 O O . THR A 1 79 ? -4.168 -1.315 17.103 1.00 92.56 79 THR A O 1
ATOM 621 N N . SER A 1 80 ? -4.336 -2.109 19.173 1.00 93.94 80 SER A N 1
ATOM 622 C CA . SER A 1 80 ? -2.907 -1.889 19.464 1.00 93.94 80 SER A CA 1
ATOM 623 C C . SER A 1 80 ? -1.995 -2.707 18.542 1.00 93.94 80 SER A C 1
ATOM 625 O O . SER A 1 80 ? -0.921 -2.244 18.157 1.00 93.94 80 SER A O 1
ATOM 627 N N . LEU A 1 81 ? -2.439 -3.909 18.161 1.00 94.38 81 LEU A N 1
ATOM 628 C CA . LEU A 1 81 ? -1.690 -4.808 17.289 1.00 94.38 81 LEU A CA 1
ATOM 629 C C . LEU A 1 81 ? -1.642 -4.293 15.845 1.00 94.38 81 LEU A C 1
ATOM 631 O O . LEU A 1 81 ? -0.563 -4.261 15.254 1.00 94.38 81 LEU A O 1
ATOM 635 N N . SER A 1 82 ? -2.769 -3.842 15.286 1.00 93.12 82 SER A N 1
ATOM 636 C CA . SER A 1 82 ? -2.809 -3.287 13.928 1.00 93.12 82 SER A CA 1
ATOM 637 C C . SER A 1 82 ? -2.038 -1.970 13.825 1.00 93.12 82 SER A C 1
ATOM 639 O O . SER A 1 82 ? -1.383 -1.727 12.811 1.00 93.12 82 SER A O 1
ATOM 641 N N . LYS A 1 83 ? -2.021 -1.143 14.880 1.00 93.88 83 LYS A N 1
ATOM 642 C CA . LYS A 1 83 ? -1.175 0.061 14.959 1.00 93.88 83 LYS A CA 1
ATOM 643 C C . LYS A 1 83 ? 0.309 -0.287 14.902 1.00 93.88 83 LYS A C 1
ATOM 645 O O . LYS A 1 83 ? 1.029 0.267 14.075 1.00 93.88 83 LYS A O 1
ATOM 650 N N . ALA A 1 84 ? 0.759 -1.232 15.731 1.00 95.19 84 ALA A N 1
ATOM 651 C CA . ALA A 1 84 ? 2.144 -1.701 15.714 1.00 95.19 84 ALA A CA 1
ATOM 652 C C . ALA A 1 84 ? 2.516 -2.290 14.345 1.00 95.19 84 ALA A C 1
ATOM 654 O O . ALA A 1 84 ? 3.541 -1.926 13.772 1.00 95.19 84 ALA A O 1
ATOM 655 N N . PHE A 1 85 ? 1.646 -3.131 13.781 1.00 94.62 85 PHE A N 1
ATOM 656 C CA . PHE A 1 85 ? 1.809 -3.673 12.435 1.00 94.62 85 PHE A CA 1
ATOM 657 C C . PHE A 1 85 ? 1.943 -2.567 11.384 1.00 94.62 85 PHE A C 1
ATOM 659 O O . PHE A 1 85 ? 2.865 -2.610 10.578 1.00 94.62 85 PHE A O 1
ATOM 666 N N . THR A 1 86 ? 1.081 -1.549 11.431 1.00 93.94 86 THR A N 1
ATOM 667 C CA . THR A 1 86 ? 1.081 -0.431 10.476 1.00 93.94 86 THR A CA 1
ATOM 668 C C . THR A 1 86 ? 2.407 0.321 10.478 1.00 93.94 86 THR A C 1
ATOM 670 O O . THR A 1 86 ? 2.893 0.693 9.414 1.00 93.94 86 THR A O 1
ATOM 673 N N . ILE A 1 87 ? 3.046 0.487 11.639 1.00 93.69 87 ILE A N 1
ATOM 674 C CA . ILE A 1 87 ? 4.374 1.111 11.729 1.00 93.69 87 ILE A CA 1
ATOM 675 C C . ILE A 1 87 ? 5.399 0.302 10.921 1.00 93.69 87 ILE A C 1
ATOM 677 O O . ILE A 1 87 ? 6.068 0.851 10.046 1.00 93.69 87 ILE A O 1
ATOM 681 N N . PHE A 1 88 ? 5.495 -1.010 11.155 1.00 94.06 88 PHE A N 1
ATOM 682 C CA . PHE A 1 88 ? 6.416 -1.874 10.403 1.00 94.06 88 PHE A CA 1
ATOM 683 C C . PHE A 1 88 ? 6.049 -1.972 8.918 1.00 94.06 88 PHE A C 1
ATOM 685 O O . PHE A 1 88 ? 6.927 -2.012 8.054 1.00 94.06 88 PHE A O 1
ATOM 692 N N . TYR A 1 89 ? 4.754 -1.977 8.621 1.00 93.56 89 TYR A N 1
ATOM 693 C CA . TYR A 1 89 ? 4.211 -2.050 7.275 1.00 93.56 89 TYR A CA 1
ATOM 694 C C . TYR A 1 89 ? 4.600 -0.831 6.436 1.00 93.56 89 TYR A C 1
ATOM 696 O O . TYR A 1 89 ? 5.120 -0.984 5.332 1.00 93.56 89 TYR A O 1
ATOM 704 N N . VAL A 1 90 ? 4.429 0.378 6.975 1.00 92.50 90 VAL A N 1
ATOM 705 C CA . VAL A 1 90 ? 4.798 1.625 6.289 1.00 92.50 90 VAL A CA 1
ATOM 706 C C . VAL A 1 90 ? 6.314 1.715 6.097 1.00 92.50 90 VAL A C 1
ATOM 708 O O . VAL A 1 90 ? 6.762 2.110 5.021 1.00 92.50 90 VAL A O 1
ATOM 711 N N . LEU A 1 91 ? 7.118 1.268 7.071 1.00 92.81 91 LEU A N 1
ATOM 712 C CA . LEU A 1 91 ? 8.576 1.179 6.912 1.00 92.81 91 LEU A CA 1
ATOM 713 C C . LEU A 1 91 ? 8.977 0.246 5.756 1.00 92.81 91 LEU A C 1
ATOM 715 O O . LEU A 1 91 ? 9.839 0.603 4.953 1.00 92.81 91 LEU A O 1
ATOM 719 N N . ASN A 1 92 ? 8.330 -0.918 5.619 1.00 92.25 92 ASN A N 1
ATOM 720 C CA . ASN A 1 92 ? 8.529 -1.798 4.461 1.00 92.25 92 ASN A CA 1
ATOM 721 C C . ASN A 1 92 ? 8.053 -1.138 3.154 1.00 92.25 92 ASN A C 1
ATOM 723 O O . ASN A 1 92 ? 8.724 -1.243 2.124 1.00 92.25 92 ASN A O 1
ATOM 727 N N . GLY A 1 93 ? 6.935 -0.411 3.211 1.00 89.12 93 GLY A N 1
ATOM 728 C CA . GLY A 1 93 ? 6.354 0.324 2.090 1.00 89.12 93 GLY A CA 1
ATOM 729 C C . GLY A 1 93 ? 7.307 1.347 1.473 1.00 89.12 93 GLY A C 1
ATOM 730 O O . GLY A 1 93 ? 7.354 1.466 0.250 1.00 89.12 93 GLY A O 1
ATOM 731 N N . ILE A 1 94 ? 8.145 2.010 2.277 1.00 90.38 94 ILE A N 1
ATOM 732 C CA . ILE A 1 94 ? 9.183 2.924 1.769 1.00 90.38 94 ILE A CA 1
ATOM 733 C C . ILE A 1 94 ? 10.158 2.183 0.841 1.00 90.38 94 ILE A C 1
ATOM 735 O O . ILE A 1 94 ? 10.483 2.685 -0.234 1.00 90.38 94 ILE A O 1
ATO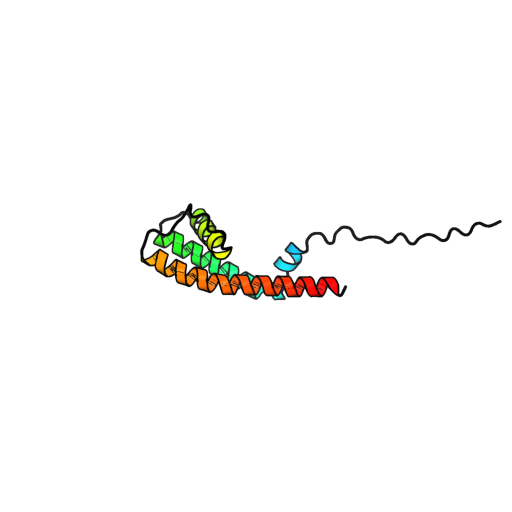M 739 N N . GLY A 1 95 ? 10.592 0.973 1.209 1.00 89.69 95 GLY A N 1
ATOM 740 C CA . GLY A 1 95 ? 11.478 0.156 0.372 1.00 89.69 95 GLY A CA 1
ATOM 741 C C . GLY A 1 95 ? 10.836 -0.219 -0.966 1.00 89.69 95 GLY A C 1
ATOM 742 O O . GLY A 1 95 ? 11.463 -0.095 -2.021 1.00 89.69 95 GLY A O 1
ATOM 743 N N . VAL A 1 96 ? 9.555 -0.590 -0.935 1.00 88.38 96 VAL A N 1
ATOM 744 C CA . VAL A 1 96 ? 8.765 -0.862 -2.144 1.00 88.38 96 VAL A CA 1
ATOM 745 C C . VAL A 1 96 ? 8.692 0.379 -3.031 1.00 88.38 96 VAL A C 1
ATOM 747 O O . VAL A 1 96 ? 8.990 0.302 -4.225 1.00 88.38 96 VAL A O 1
ATOM 750 N N . LEU A 1 97 ? 8.360 1.533 -2.453 1.00 87.31 97 LEU A N 1
ATOM 751 C CA . LEU A 1 97 ? 8.213 2.784 -3.188 1.00 87.31 97 LEU A CA 1
ATOM 752 C C . LEU A 1 97 ? 9.535 3.205 -3.848 1.00 87.31 97 LEU A C 1
ATOM 754 O O . LEU A 1 97 ? 9.552 3.555 -5.029 1.00 87.31 97 LEU A O 1
ATOM 758 N N . LEU A 1 98 ? 10.656 3.098 -3.129 1.00 88.12 98 LEU A N 1
ATOM 759 C CA . LEU A 1 98 ? 11.995 3.369 -3.662 1.00 88.12 98 LEU A CA 1
ATOM 760 C C . LEU A 1 98 ? 12.356 2.437 -4.824 1.00 88.12 98 LEU A C 1
ATOM 762 O O . LEU A 1 98 ? 12.862 2.909 -5.843 1.00 88.12 98 LEU A O 1
ATOM 766 N N . SER A 1 99 ? 12.058 1.139 -4.706 1.00 86.25 99 SER A N 1
ATOM 767 C CA . SER A 1 99 ? 12.308 0.174 -5.784 1.00 86.25 99 SER A CA 1
ATOM 768 C C . SER A 1 99 ? 11.518 0.516 -7.052 1.00 86.25 99 SER A C 1
ATOM 770 O O . SER A 1 99 ? 12.051 0.452 -8.160 1.00 86.25 99 SER A O 1
ATOM 772 N N . LEU A 1 100 ? 10.271 0.971 -6.896 1.00 83.81 100 LEU A N 1
ATOM 773 C CA . LEU A 1 100 ? 9.434 1.402 -8.009 1.00 83.81 100 LEU A CA 1
ATOM 774 C C . LEU A 1 100 ? 9.982 2.682 -8.655 1.00 83.81 100 LEU A C 1
ATOM 776 O O . LEU A 1 100 ? 10.059 2.771 -9.882 1.00 83.81 100 LEU A O 1
ATOM 780 N N . PHE A 1 101 ? 10.410 3.655 -7.847 1.00 85.06 101 PHE A N 1
ATOM 781 C CA . PHE A 1 101 ? 11.042 4.879 -8.343 1.00 85.06 101 PHE A CA 1
ATOM 782 C C . PHE A 1 101 ? 12.325 4.603 -9.130 1.00 85.06 101 PHE A C 1
ATOM 784 O O . PHE A 1 101 ? 12.535 5.226 -10.174 1.00 85.06 101 PHE A O 1
ATOM 791 N N . ASP A 1 102 ? 13.161 3.672 -8.670 1.00 84.62 102 ASP A N 1
ATOM 792 C CA . ASP A 1 102 ? 14.370 3.259 -9.386 1.00 84.62 102 ASP A CA 1
ATOM 793 C C . ASP A 1 102 ? 14.033 2.697 -10.774 1.00 84.62 102 ASP A C 1
ATOM 795 O O . ASP A 1 102 ? 14.548 3.176 -11.786 1.00 84.62 102 ASP A O 1
ATOM 799 N N . ARG A 1 103 ? 13.068 1.771 -10.851 1.00 81.56 103 ARG A N 1
ATOM 800 C CA . ARG A 1 103 ? 12.604 1.213 -12.133 1.00 81.56 103 ARG A CA 1
ATOM 801 C C . ARG A 1 103 ? 12.076 2.295 -13.077 1.00 81.56 103 ARG A C 1
ATOM 803 O O . ARG A 1 103 ? 12.402 2.283 -14.263 1.00 81.56 103 ARG A O 1
ATOM 810 N N . ILE A 1 104 ? 11.318 3.269 -12.568 1.00 81.38 104 ILE A N 1
ATOM 811 C CA . ILE A 1 104 ? 10.832 4.399 -13.378 1.00 81.38 104 ILE A CA 1
ATOM 812 C C . ILE A 1 104 ? 12.002 5.212 -13.947 1.00 81.38 104 ILE A C 1
ATOM 814 O O . ILE A 1 104 ? 11.938 5.641 -15.102 1.00 81.38 104 ILE A O 1
ATOM 818 N N . ARG A 1 105 ? 13.067 5.445 -13.169 1.00 81.38 105 ARG A N 1
ATOM 819 C CA . ARG A 1 105 ? 14.255 6.166 -13.654 1.00 81.38 105 ARG A CA 1
ATOM 820 C C . ARG A 1 105 ? 14.981 5.392 -14.746 1.00 81.38 105 ARG A C 1
ATOM 822 O O . ARG A 1 105 ? 15.279 5.993 -15.775 1.00 81.38 105 ARG A O 1
ATOM 829 N N . VAL A 1 106 ? 15.206 4.093 -14.546 1.00 79.31 106 VAL A N 1
ATOM 830 C CA . VAL A 1 106 ? 15.872 3.217 -15.524 1.00 79.31 106 VAL A CA 1
ATOM 831 C C . VAL A 1 106 ? 15.134 3.251 -16.861 1.00 79.31 106 VAL A C 1
ATOM 833 O O . VAL A 1 106 ? 15.724 3.594 -17.882 1.00 79.31 106 VAL A O 1
ATOM 836 N N . VAL A 1 107 ? 13.818 3.028 -16.852 1.00 73.00 107 VAL A N 1
ATOM 837 C CA . VAL A 1 107 ? 13.024 3.001 -18.091 1.00 73.00 107 VAL A CA 1
ATOM 838 C C . VAL A 1 107 ? 12.980 4.377 -18.773 1.00 73.00 107 VAL A C 1
ATOM 840 O O . VAL A 1 107 ? 13.023 4.477 -20.000 1.00 73.00 107 VAL A O 1
ATOM 843 N N . ARG A 1 108 ? 12.949 5.473 -18.000 1.00 71.25 108 ARG A N 1
ATOM 844 C CA . ARG A 1 108 ? 13.032 6.838 -18.553 1.00 71.25 108 ARG A CA 1
ATOM 845 C C . ARG A 1 108 ? 14.397 7.156 -19.165 1.00 71.25 108 ARG A C 1
ATOM 847 O O . ARG A 1 108 ? 14.432 7.938 -20.113 1.00 71.25 108 ARG A O 1
ATOM 854 N N . ALA A 1 109 ? 15.488 6.605 -18.634 1.00 73.00 109 ALA A N 1
ATOM 855 C CA . ALA A 1 109 ? 16.828 6.780 -19.192 1.00 73.00 109 ALA A CA 1
ATOM 856 C C . ALA A 1 109 ? 16.955 6.061 -20.545 1.00 73.00 109 ALA A C 1
ATOM 858 O O . ALA A 1 109 ? 17.336 6.691 -21.528 1.00 73.00 109 ALA A O 1
ATOM 859 N N . SER A 1 110 ? 16.485 4.813 -20.638 1.00 65.69 110 SER A N 1
ATOM 860 C CA . SER A 1 110 ? 16.507 4.028 -21.884 1.00 65.69 110 SER A CA 1
ATOM 861 C C . SER A 1 110 ? 15.704 4.665 -23.024 1.00 65.69 110 SER A C 1
ATOM 863 O O . SER A 1 110 ? 16.060 4.531 -24.189 1.00 65.69 110 SER A O 1
ATOM 865 N N . ALA A 1 111 ? 14.633 5.400 -22.712 1.00 65.12 111 ALA A N 1
ATOM 866 C CA . ALA A 1 111 ? 13.825 6.085 -23.723 1.00 65.12 111 ALA A CA 1
ATOM 867 C C . ALA A 1 111 ? 14.403 7.422 -24.212 1.00 65.12 111 ALA A C 1
ATOM 869 O O . ALA A 1 111 ? 13.880 7.970 -25.185 1.00 65.12 111 ALA A O 1
ATOM 870 N N . ARG A 1 112 ? 15.421 7.967 -23.530 1.00 60.62 112 ARG A N 1
ATOM 871 C CA . ARG A 1 112 ? 16.141 9.183 -23.945 1.00 60.62 112 ARG A CA 1
ATOM 872 C C . ARG A 1 112 ? 17.323 8.885 -24.867 1.00 60.62 112 ARG A C 1
ATOM 874 O O . ARG A 1 112 ? 17.750 9.789 -25.573 1.00 60.62 112 ARG A O 1
ATOM 881 N N . GLU A 1 113 ? 17.828 7.653 -24.861 1.00 58.72 113 GLU A N 1
ATOM 882 C CA . GLU A 1 113 ? 18.958 7.207 -25.692 1.00 58.72 113 GLU A CA 1
ATOM 883 C C . GLU A 1 113 ? 18.536 6.653 -27.070 1.00 58.72 113 GLU A C 1
ATOM 885 O O . GLU A 1 113 ? 19.396 6.344 -27.891 1.00 58.72 113 GLU A O 1
ATOM 890 N N . SER A 1 114 ? 17.225 6.560 -27.343 1.00 48.00 114 SER A N 1
ATOM 891 C CA . SER A 1 114 ? 16.627 6.080 -28.606 1.00 48.00 114 SER A CA 1
ATOM 892 C C . SER A 1 114 ? 16.008 7.204 -29.433 1.00 48.00 114 SER A C 1
ATOM 894 O O . SER A 1 114 ? 16.194 7.221 -30.666 1.00 48.00 114 SER A O 1
#

Mean predicted aligned error: 10.65 Å

Nearest PDB structures (foldseek):
  3tcu-assembly1_A  TM=9.179E-01  e=8.548E-05  Bacillus cereus ATCC 14579
  3t4d-assembly2_B  TM=9.120E-01  e=9.043E-05  Bacillus cereus ATCC 14579
  2ahz-assembly1_A  TM=8.913E-01  e=1.341E-04  Bacillus cereus
  6u6h-assembly1_A  TM=9.350E-01  e=6.478E-04  Methanothermobacter thermautotrophicus
  3vou-assembly1_A-2  TM=8.094E-01  e=3.489E-04  Bacillus mycoides KBAB4

Foldseek 3Di:
DDDPPPDPPPPPPVPPPPPLVVCCVVPPVNVVLVVLVVCLLVVQLVVCCVQVVDDSVVSSVCLVCLLVVVCPVPDDRPDPVVVVVSVVSSVSSVVSVVSSVVSVVVSVVVVVVD

Sequence (114 aa):
MTNPSAGVPAQRRHPLRRLFLLDVLRDRESRPALTWAAVTLLFGMVVYSLLEGWSLLDSLYFSVISLATVGYGDLTPTTSLSKAFTIFYVLNGIGVLLSLFDRIRVVRASARES

Solvent-accessible surface area (backbone atoms only — not comparable to full-atom values): 6775 Å² total; per-residue (Å²): 142,80,88,80,80,76,72,74,78,79,77,78,72,75,86,74,80,77,53,64,69,55,49,58,74,65,37,82,84,42,43,68,53,52,51,50,43,49,49,54,40,52,51,38,14,52,52,39,23,71,70,71,66,40,52,63,65,56,15,36,47,53,35,47,34,46,49,69,68,64,59,87,69,84,75,70,72,83,47,75,66,48,42,55,48,49,57,58,49,44,61,51,25,52,56,44,48,51,48,50,53,50,53,55,49,53,57,55,50,60,65,72,80,109